Protein AF-A0A6I4HU41-F1 (afdb_monomer_lite)

Foldseek 3Di:
DVVVVLVVVVVVVVVVLCQFQVDPLFEKEWEACADDDPPCVVCPVVDSYHYHYNDNDTDIGGDPVSVVGHGPPDDPVVVVVCCVVPVD

Secondary structure (DSSP, 8-state):
-HHHHHHHHHHHHHHHHHHHH--S---EEEE-SSPPPTTTHHHHTT-SSEEE-S-SS-EEEE-GGGGGPPPTT--HHHHHHHHHHH--

Sequence (88 aa):
LRTEIVLGLTIGIMTMAKAITGIEDLAGDVDLDFPEPEGFDKYRSKLSSTIRFNQPHLISSFDKKYLGFKLVNADPIASQIAINQCEA

Structure (mmCIF, N/CA/C/O backbone):
data_AF-A0A6I4HU41-F1
#
_entry.id   AF-A0A6I4HU41-F1
#
loop_
_atom_site.group_PDB
_atom_site.id
_atom_site.type_symbol
_atom_site.label_atom_id
_atom_site.label_alt_id
_atom_site.label_comp_id
_atom_site.label_asym_id
_atom_site.label_entity_id
_atom_site.label_seq_id
_atom_site.pdbx_PDB_ins_code
_atom_site.Cartn_x
_atom_site.Cartn_y
_atom_site.Cartn_z
_atom_site.occupancy
_atom_site.B_iso_or_equiv
_atom_site.auth_seq_id
_atom_site.auth_comp_id
_atom_site.auth_asym_id
_atom_site.auth_atom_id
_atom_site.pdbx_PDB_model_num
ATOM 1 N N . LEU A 1 1 ? 7.498 10.960 -13.734 1.00 85.38 1 LEU A N 1
ATOM 2 C CA . LEU A 1 1 ? 6.324 11.577 -13.078 1.00 85.38 1 LEU A CA 1
ATOM 3 C C . LEU A 1 1 ? 5.251 10.581 -12.623 1.00 85.38 1 LEU A C 1
ATOM 5 O O . LEU A 1 1 ? 5.146 10.383 -11.424 1.00 85.38 1 LEU A O 1
ATOM 9 N N . ARG A 1 2 ? 4.469 9.923 -13.505 1.00 92.31 2 ARG A N 1
ATOM 10 C CA . ARG A 1 2 ? 3.399 8.981 -13.070 1.00 92.31 2 ARG A CA 1
ATOM 11 C C . ARG A 1 2 ? 3.914 7.906 -12.105 1.00 92.31 2 ARG A C 1
ATOM 13 O O . ARG A 1 2 ? 3.370 7.748 -11.022 1.00 92.31 2 ARG A O 1
ATOM 20 N N . THR A 1 3 ? 4.973 7.204 -12.499 1.00 90.94 3 THR A N 1
ATOM 21 C CA . THR A 1 3 ? 5.620 6.140 -11.717 1.00 90.94 3 THR A CA 1
ATOM 22 C C . THR A 1 3 ? 6.035 6.615 -10.323 1.00 90.94 3 THR A C 1
ATOM 24 O O . THR A 1 3 ? 5.748 5.950 -9.335 1.00 90.94 3 THR A O 1
ATOM 27 N N . GLU A 1 4 ? 6.661 7.790 -10.231 1.00 88.81 4 GLU A N 1
ATOM 28 C CA . GLU A 1 4 ? 7.125 8.366 -8.961 1.00 88.81 4 GLU A CA 1
ATOM 29 C C . GLU A 1 4 ? 5.952 8.753 -8.059 1.00 88.81 4 GLU A C 1
ATOM 31 O O . GLU A 1 4 ? 5.990 8.483 -6.863 1.00 88.81 4 GLU A O 1
ATOM 36 N N . ILE A 1 5 ? 4.891 9.328 -8.638 1.00 92.06 5 ILE A N 1
ATOM 37 C CA . ILE A 1 5 ? 3.665 9.668 -7.909 1.00 92.06 5 ILE A CA 1
ATOM 38 C C . ILE A 1 5 ? 3.011 8.402 -7.358 1.00 92.06 5 ILE A C 1
ATOM 40 O O . ILE A 1 5 ? 2.691 8.356 -6.176 1.00 92.06 5 ILE A O 1
ATOM 44 N N . VAL A 1 6 ? 2.837 7.363 -8.181 1.00 92.31 6 VAL A N 1
ATOM 45 C CA . VAL A 1 6 ? 2.206 6.104 -7.751 1.00 92.31 6 VAL A CA 1
ATOM 46 C C . VAL A 1 6 ? 3.036 5.414 -6.670 1.00 92.31 6 VAL A C 1
ATOM 48 O O . VAL A 1 6 ? 2.483 4.942 -5.675 1.00 92.31 6 VAL A O 1
ATOM 51 N N . LEU A 1 7 ? 4.360 5.387 -6.823 1.00 88.56 7 LEU A N 1
ATOM 52 C CA . LEU A 1 7 ? 5.247 4.796 -5.828 1.00 88.56 7 LEU A CA 1
ATOM 53 C C . LEU A 1 7 ? 5.214 5.582 -4.510 1.00 88.56 7 LEU A C 1
ATOM 55 O O . LEU A 1 7 ? 5.062 4.989 -3.443 1.00 88.56 7 LEU A O 1
ATOM 59 N N . GLY A 1 8 ? 5.289 6.913 -4.583 1.00 89.62 8 GLY A N 1
ATOM 60 C CA . GLY A 1 8 ? 5.180 7.793 -3.421 1.00 89.62 8 GLY A CA 1
ATOM 61 C C . GLY A 1 8 ? 3.837 7.647 -2.707 1.00 89.62 8 GLY A C 1
ATOM 62 O O . GLY A 1 8 ? 3.805 7.531 -1.484 1.00 89.62 8 GLY A O 1
ATOM 63 N N . LEU A 1 9 ? 2.738 7.562 -3.461 1.00 91.25 9 LEU A N 1
ATOM 64 C CA . LEU A 1 9 ? 1.400 7.328 -2.922 1.00 91.25 9 LEU A CA 1
ATOM 65 C C . LEU A 1 9 ? 1.316 5.970 -2.214 1.00 91.25 9 LEU A C 1
ATOM 67 O O . LEU A 1 9 ? 0.812 5.895 -1.099 1.00 91.25 9 LEU A O 1
ATOM 71 N N . THR A 1 10 ? 1.855 4.914 -2.825 1.00 89.31 10 THR A N 1
ATOM 72 C CA . THR A 1 10 ? 1.872 3.559 -2.250 1.00 89.31 10 THR A CA 1
ATOM 73 C C . THR A 1 10 ? 2.606 3.543 -0.908 1.00 89.31 10 THR A C 1
ATOM 75 O O . THR A 1 10 ? 2.070 3.062 0.090 1.00 89.31 10 THR A O 1
ATOM 78 N N . ILE A 1 11 ? 3.805 4.132 -0.859 1.00 87.56 11 ILE A N 1
ATOM 79 C CA . ILE A 1 11 ? 4.606 4.230 0.369 1.00 87.56 11 ILE A CA 1
ATOM 80 C C . ILE A 1 11 ? 3.887 5.089 1.418 1.00 87.56 11 ILE A C 1
ATOM 82 O O . ILE A 1 11 ? 3.854 4.730 2.597 1.00 87.56 11 ILE A O 1
ATOM 86 N N . GLY A 1 12 ? 3.280 6.202 0.998 1.00 90.00 12 GLY A N 1
ATOM 87 C CA . GLY A 1 12 ? 2.505 7.083 1.868 1.00 90.00 12 GLY A CA 1
ATOM 88 C C . GLY A 1 12 ? 1.320 6.364 2.510 1.00 90.00 12 GLY A C 1
ATOM 89 O O . GLY A 1 12 ? 1.163 6.418 3.727 1.00 90.00 12 GLY A O 1
ATOM 90 N N . ILE A 1 13 ? 0.538 5.621 1.723 1.00 90.19 13 ILE A N 1
ATOM 91 C CA . ILE A 1 13 ? -0.593 4.820 2.214 1.00 90.19 13 ILE A CA 1
ATOM 92 C C . ILE A 1 13 ? -0.120 3.766 3.221 1.00 90.19 13 ILE A C 1
ATOM 94 O O . ILE A 1 13 ? -0.700 3.661 4.300 1.00 90.19 13 ILE A O 1
ATOM 98 N N . MET A 1 14 ? 0.955 3.030 2.922 1.00 87.12 14 MET A N 1
ATOM 99 C CA . MET A 1 14 ? 1.519 2.043 3.855 1.00 87.12 14 MET A CA 1
ATOM 100 C C . MET A 1 14 ? 1.975 2.689 5.167 1.00 87.12 14 MET A C 1
ATOM 102 O O . MET A 1 14 ? 1.698 2.167 6.244 1.00 87.12 14 MET A O 1
ATOM 106 N N . THR A 1 15 ? 2.637 3.843 5.087 1.00 88.19 15 THR A N 1
ATOM 107 C CA . THR A 1 15 ? 3.105 4.588 6.264 1.00 88.19 15 THR A CA 1
ATOM 108 C C . THR A 1 15 ? 1.930 5.064 7.119 1.00 88.19 15 THR A C 1
ATOM 110 O O . THR A 1 15 ? 1.943 4.901 8.338 1.00 88.19 15 THR A O 1
ATOM 113 N N . MET A 1 16 ? 0.877 5.593 6.486 1.00 90.19 16 MET A N 1
ATOM 114 C CA . MET A 1 16 ? -0.347 5.998 7.182 1.00 90.19 16 MET A CA 1
ATOM 115 C C . MET A 1 16 ? -1.048 4.810 7.840 1.00 90.19 16 MET A C 1
ATOM 117 O O . MET A 1 16 ? -1.500 4.929 8.975 1.00 90.19 16 MET A O 1
ATOM 121 N N . ALA A 1 17 ? -1.105 3.654 7.174 1.00 88.62 17 ALA A N 1
ATOM 122 C CA . ALA A 1 17 ? -1.715 2.456 7.741 1.00 88.62 17 ALA A CA 1
ATOM 123 C C . ALA A 1 17 ? -1.025 2.037 9.051 1.00 88.62 17 ALA A C 1
ATOM 125 O O . ALA A 1 17 ? -1.711 1.762 10.038 1.00 88.62 17 ALA A O 1
ATOM 126 N N . LYS A 1 18 ? 0.315 2.073 9.104 1.00 88.31 18 LYS A N 1
ATOM 127 C CA . LYS A 1 18 ? 1.073 1.820 10.343 1.00 88.31 18 LYS A CA 1
ATOM 128 C C . LYS A 1 18 ? 0.745 2.845 11.424 1.00 88.31 18 LYS A C 1
ATOM 130 O O . LYS A 1 18 ? 0.417 2.469 12.543 1.00 88.31 18 LYS A O 1
ATOM 135 N N . ALA A 1 19 ? 0.744 4.132 11.075 1.00 88.31 19 ALA A N 1
ATOM 136 C CA . ALA A 1 19 ? 0.474 5.208 12.027 1.00 88.31 19 ALA A CA 1
ATOM 137 C C . ALA A 1 19 ? -0.945 5.148 12.623 1.00 88.31 19 ALA A C 1
ATOM 139 O O . ALA A 1 19 ? -1.135 5.420 13.806 1.00 88.31 19 ALA A O 1
ATOM 140 N N . ILE A 1 20 ? -1.946 4.787 11.814 1.00 89.12 20 ILE A N 1
ATOM 141 C CA . ILE A 1 20 ? -3.355 4.776 12.225 1.00 89.12 20 ILE A CA 1
ATOM 142 C C . ILE A 1 20 ? -3.727 3.479 12.959 1.00 89.12 20 ILE A C 1
ATOM 144 O O . ILE A 1 20 ? -4.604 3.510 13.818 1.00 89.12 20 ILE A O 1
ATOM 148 N N . THR A 1 21 ? -3.085 2.347 12.658 1.00 88.25 21 THR A N 1
ATOM 149 C CA . THR A 1 21 ? -3.360 1.055 13.327 1.00 88.25 21 THR A CA 1
ATOM 150 C C . THR A 1 21 ? -2.407 0.750 14.483 1.00 88.25 21 THR A C 1
ATOM 152 O O . THR A 1 21 ? -2.728 -0.075 15.333 1.00 88.25 21 THR A O 1
ATOM 155 N N . GLY A 1 22 ? -1.251 1.419 14.542 1.00 86.62 22 GLY A N 1
ATOM 156 C CA . GLY A 1 22 ? -0.203 1.169 15.533 1.00 86.62 22 GLY A CA 1
ATOM 157 C C . GLY A 1 22 ? 0.565 -0.136 15.297 1.00 86.62 22 GLY A C 1
ATOM 158 O O . GLY A 1 22 ? 1.247 -0.611 16.201 1.00 86.62 22 GLY A O 1
ATOM 159 N N . ILE A 1 23 ? 0.428 -0.745 14.114 1.00 85.94 23 ILE A N 1
ATOM 160 C CA . ILE A 1 23 ? 1.015 -2.047 13.784 1.00 85.94 23 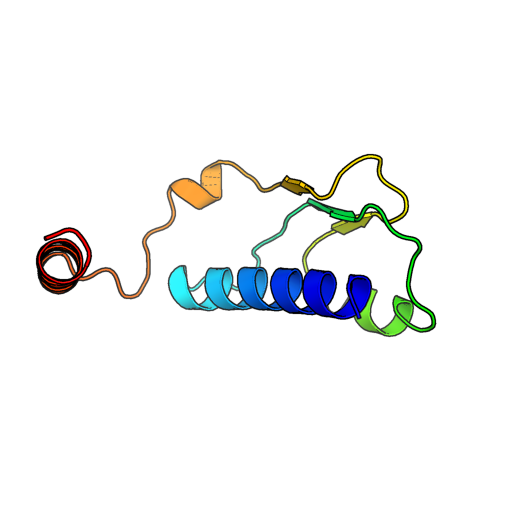ILE A CA 1
ATOM 161 C C . ILE A 1 23 ? 2.156 -1.854 12.791 1.00 85.94 23 ILE A C 1
ATOM 163 O O . ILE A 1 23 ? 1.952 -1.401 11.666 1.00 85.94 23 ILE A O 1
ATOM 167 N N . GLU A 1 24 ? 3.360 -2.234 13.210 1.00 81.69 24 GLU A N 1
ATOM 168 C CA . GLU A 1 24 ? 4.587 -2.054 12.426 1.00 81.69 24 GLU A CA 1
ATOM 169 C C . GLU A 1 24 ? 4.735 -3.081 11.294 1.00 81.69 24 GLU A C 1
ATOM 171 O O . GLU A 1 24 ? 5.231 -2.751 10.212 1.00 81.69 24 GLU A O 1
ATOM 176 N N . ASP A 1 25 ? 4.222 -4.296 11.501 1.00 80.44 25 ASP A N 1
ATOM 177 C CA . ASP A 1 25 ? 4.364 -5.432 10.581 1.00 80.44 25 ASP A CA 1
ATOM 178 C C . ASP A 1 25 ? 3.139 -5.614 9.670 1.00 80.44 25 ASP A C 1
ATOM 180 O O . ASP A 1 25 ? 2.638 -6.719 9.443 1.00 80.44 25 ASP A O 1
ATOM 184 N N . LEU A 1 26 ? 2.625 -4.505 9.134 1.00 82.38 26 LEU A N 1
ATOM 185 C CA . LEU A 1 26 ? 1.653 -4.557 8.046 1.00 82.38 26 LEU A CA 1
ATOM 186 C C . LEU A 1 26 ? 2.354 -5.002 6.755 1.00 82.38 26 LEU A C 1
ATOM 188 O O . LEU A 1 26 ? 3.290 -4.347 6.281 1.00 82.38 26 LEU A O 1
ATOM 192 N N . ALA A 1 27 ? 1.888 -6.116 6.195 1.00 84.31 27 ALA A N 1
ATOM 193 C CA . ALA A 1 27 ? 2.390 -6.698 4.957 1.00 84.31 27 ALA A CA 1
ATOM 194 C C . ALA A 1 27 ? 1.265 -6.783 3.922 1.00 84.31 27 ALA A C 1
ATOM 196 O O . ALA A 1 27 ? 0.152 -7.207 4.227 1.00 84.31 27 ALA A O 1
ATOM 197 N N . GLY A 1 28 ? 1.553 -6.395 2.689 1.00 88.44 28 GLY A N 1
ATOM 198 C CA . GLY A 1 28 ? 0.629 -6.530 1.571 1.00 88.44 28 GLY A CA 1
ATOM 199 C C . GLY A 1 28 ? 1.358 -6.877 0.284 1.00 88.44 28 GLY A C 1
ATOM 200 O O . GLY A 1 28 ? 2.588 -6.867 0.230 1.00 88.44 28 GLY A O 1
ATOM 201 N N . ASP A 1 29 ? 0.577 -7.153 -0.751 1.00 93.38 29 ASP A N 1
ATOM 202 C CA . ASP A 1 29 ? 1.061 -7.343 -2.111 1.00 93.38 29 ASP A CA 1
ATOM 203 C C . ASP A 1 29 ? 0.643 -6.139 -2.952 1.00 93.38 29 ASP A C 1
ATOM 205 O O . ASP A 1 29 ? -0.546 -5.820 -3.043 1.00 93.38 29 ASP A O 1
ATOM 209 N N . VAL A 1 30 ? 1.616 -5.475 -3.574 1.00 94.06 30 VAL A N 1
ATOM 210 C CA . VAL A 1 30 ? 1.372 -4.364 -4.496 1.00 94.06 30 VAL A CA 1
ATOM 211 C C . VAL A 1 30 ? 1.774 -4.757 -5.905 1.00 94.06 30 VAL A C 1
ATOM 213 O O . VAL A 1 30 ? 2.935 -5.065 -6.176 1.00 94.06 30 VAL A O 1
ATOM 216 N N . ASP A 1 31 ? 0.806 -4.663 -6.801 1.00 96.12 31 ASP A N 1
ATOM 217 C CA . ASP A 1 31 ? 0.960 -4.821 -8.234 1.00 96.12 31 ASP A CA 1
ATOM 218 C C . ASP A 1 31 ? 1.097 -3.451 -8.873 1.00 96.12 31 ASP A C 1
ATOM 220 O O . ASP A 1 31 ? 0.233 -2.593 -8.713 1.00 96.12 31 ASP A O 1
ATOM 224 N N . LEU A 1 32 ? 2.202 -3.240 -9.580 1.00 94.94 32 LEU A N 1
ATOM 225 C CA . LEU A 1 32 ? 2.512 -2.015 -10.300 1.00 94.94 32 LEU A CA 1
ATOM 226 C C . LEU A 1 32 ? 2.518 -2.314 -11.798 1.00 94.94 32 LEU A C 1
ATOM 228 O O . LEU A 1 32 ? 3.183 -3.240 -12.267 1.00 94.94 32 LEU A O 1
ATOM 232 N N . ASP A 1 33 ? 1.801 -1.493 -12.560 1.00 95.62 33 ASP A N 1
ATOM 233 C CA . ASP A 1 33 ? 1.606 -1.660 -14.006 1.00 95.62 33 ASP A CA 1
ATOM 234 C C . ASP A 1 33 ? 2.733 -1.078 -14.870 1.00 95.62 33 ASP A C 1
ATOM 236 O O . ASP A 1 33 ? 2.592 -0.871 -16.074 1.00 95.62 33 ASP A O 1
ATOM 240 N N . PHE A 1 34 ? 3.870 -0.800 -14.243 1.00 94.88 34 PHE A N 1
ATOM 241 C CA . PHE A 1 34 ? 5.049 -0.227 -14.868 1.00 94.88 34 PHE A CA 1
ATOM 242 C C . PHE A 1 34 ? 6.292 -1.062 -14.537 1.00 94.88 34 PHE A C 1
ATOM 244 O O . PHE A 1 34 ? 6.281 -1.815 -13.556 1.00 94.88 34 PHE A O 1
ATOM 251 N N . PRO A 1 35 ? 7.365 -0.949 -15.340 1.00 95.25 35 PRO A N 1
ATOM 252 C CA . PRO A 1 35 ? 8.615 -1.648 -15.075 1.00 95.25 35 PRO A CA 1
ATOM 253 C C . PRO A 1 35 ? 9.292 -1.142 -13.804 1.00 95.25 35 PRO A C 1
ATOM 255 O O . PRO A 1 35 ? 9.130 0.013 -13.409 1.00 95.25 35 PRO A O 1
ATOM 258 N N . GLU A 1 36 ? 10.087 -2.010 -13.184 1.00 93.50 36 GLU A N 1
ATOM 259 C CA . GLU A 1 36 ? 10.874 -1.658 -12.005 1.00 93.50 36 GLU A CA 1
ATOM 260 C C . GLU A 1 36 ? 11.792 -0.457 -12.293 1.00 93.50 36 GLU A C 1
ATOM 262 O O . GLU A 1 36 ? 12.579 -0.508 -13.243 1.00 93.50 36 GLU A O 1
ATOM 267 N N . PRO A 1 37 ? 11.704 0.629 -11.500 1.00 91.56 37 PRO A N 1
ATOM 268 C CA . PRO A 1 37 ? 12.596 1.769 -11.650 1.00 91.56 37 PRO A CA 1
ATOM 269 C C . PRO A 1 37 ? 14.052 1.390 -11.372 1.00 91.56 37 PRO A C 1
ATOM 271 O O . PRO A 1 37 ? 14.346 0.582 -10.487 1.00 91.56 37 PRO A O 1
ATOM 274 N N . GLU A 1 38 ? 14.980 2.036 -12.074 1.00 92.19 38 GLU A N 1
ATOM 275 C CA . GLU A 1 38 ? 16.406 1.832 -11.842 1.00 92.19 38 GLU A CA 1
ATOM 276 C C . GLU A 1 38 ? 16.779 2.128 -10.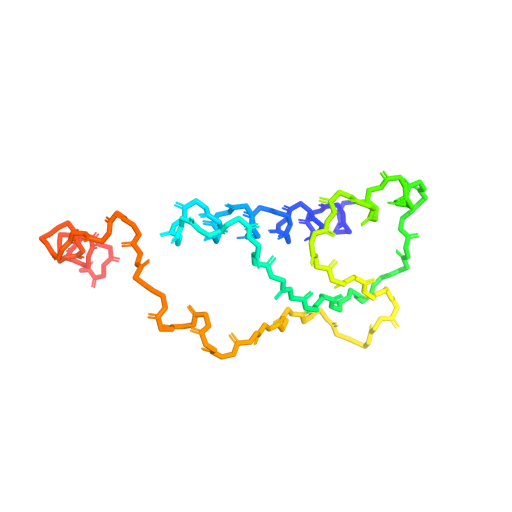379 1.00 92.19 38 GLU A C 1
ATOM 278 O O . GLU A 1 38 ? 16.401 3.148 -9.795 1.00 92.19 38 GLU A O 1
ATOM 283 N N . GLY A 1 39 ? 17.518 1.204 -9.763 1.00 88.62 39 GLY A N 1
ATOM 284 C CA . GLY A 1 39 ? 17.953 1.331 -8.376 1.00 88.62 39 GLY A CA 1
ATOM 285 C C . GLY A 1 39 ? 16.856 1.101 -7.333 1.00 88.62 39 GLY A C 1
ATOM 286 O O . GLY A 1 39 ? 17.092 1.419 -6.167 1.00 88.62 39 GLY A O 1
ATOM 287 N N . PHE A 1 40 ? 15.688 0.557 -7.702 1.00 89.38 40 PHE A N 1
ATOM 288 C CA . PHE A 1 40 ? 14.640 0.192 -6.742 1.00 89.38 40 PHE A CA 1
ATOM 289 C C . PHE A 1 40 ? 15.061 -0.940 -5.786 1.00 89.38 40 PHE A C 1
ATOM 291 O O . PHE A 1 40 ? 14.650 -0.953 -4.625 1.00 89.38 40 PHE A O 1
ATOM 298 N N . ASP A 1 41 ? 15.946 -1.833 -6.233 1.00 88.25 41 ASP A N 1
ATOM 299 C CA . ASP A 1 41 ? 16.425 -3.002 -5.482 1.00 88.25 41 ASP A CA 1
ATOM 300 C C . ASP A 1 41 ? 16.919 -2.652 -4.060 1.00 88.25 41 ASP A C 1
ATOM 302 O O . ASP A 1 41 ? 16.577 -3.305 -3.073 1.00 88.25 41 ASP A O 1
ATOM 306 N N . LYS A 1 42 ? 17.586 -1.498 -3.902 1.00 88.19 42 LYS A N 1
ATOM 307 C CA . LYS A 1 42 ? 18.085 -0.998 -2.603 1.00 88.19 42 LYS A CA 1
ATOM 308 C C . LYS A 1 42 ? 16.996 -0.735 -1.551 1.00 88.19 42 LYS A C 1
ATOM 310 O O . LYS A 1 42 ? 17.317 -0.522 -0.379 1.00 88.19 42 LYS A O 1
ATOM 315 N N . TYR A 1 43 ? 15.728 -0.682 -1.958 1.00 83.94 43 TYR A N 1
ATOM 316 C CA . TYR A 1 43 ? 14.582 -0.479 -1.075 1.00 83.94 43 TYR A CA 1
ATOM 317 C C . TYR A 1 43 ? 13.835 -1.773 -0.755 1.00 83.94 43 TYR A C 1
ATOM 319 O O . TYR A 1 43 ? 13.072 -1.775 0.207 1.00 83.94 43 TYR A O 1
ATOM 327 N N . ARG A 1 44 ? 14.062 -2.873 -1.487 1.00 84.25 44 ARG A N 1
ATOM 328 C CA . ARG A 1 44 ? 13.316 -4.131 -1.304 1.00 84.25 44 ARG A CA 1
ATOM 329 C C . ARG A 1 44 ? 13.398 -4.655 0.128 1.00 84.25 44 ARG A C 1
ATOM 331 O O . ARG A 1 44 ? 12.383 -5.039 0.689 1.00 84.25 44 ARG A O 1
ATOM 338 N N . SER A 1 45 ? 14.572 -4.583 0.752 1.00 83.94 45 SER A N 1
ATOM 339 C CA . SER A 1 45 ? 14.782 -5.014 2.143 1.00 83.94 45 SER A CA 1
ATOM 340 C C . SER A 1 45 ? 14.154 -4.097 3.198 1.00 83.94 45 SER A C 1
ATOM 342 O O . SER A 1 45 ? 14.039 -4.488 4.355 1.00 83.94 45 SER A O 1
ATOM 344 N N . LYS A 1 46 ? 13.767 -2.872 2.825 1.00 82.62 46 LYS A N 1
ATOM 345 C CA . LYS A 1 46 ? 13.158 -1.888 3.734 1.00 82.62 46 LYS A CA 1
ATOM 346 C C . LYS A 1 46 ? 11.634 -1.954 3.736 1.00 82.62 46 LYS A C 1
ATOM 348 O O . LYS A 1 46 ? 10.998 -1.302 4.559 1.00 82.62 46 LYS A O 1
ATOM 353 N N . LEU A 1 47 ? 11.053 -2.686 2.791 1.00 82.25 47 LEU A N 1
ATOM 354 C CA . LEU A 1 47 ? 9.617 -2.789 2.613 1.00 82.25 47 LEU A CA 1
ATOM 355 C C . LEU A 1 47 ? 9.149 -4.122 3.193 1.00 82.25 47 LEU A C 1
ATOM 357 O O . LEU A 1 47 ? 9.641 -5.179 2.819 1.00 82.25 47 LEU A O 1
ATOM 361 N N . SER A 1 48 ? 8.174 -4.066 4.099 1.00 82.25 48 SER A N 1
ATOM 362 C CA . SER A 1 48 ? 7.505 -5.253 4.653 1.00 82.25 48 SER A CA 1
ATOM 363 C C . SER A 1 48 ? 6.528 -5.900 3.664 1.00 82.25 48 SER A C 1
ATOM 365 O O . SER A 1 48 ? 5.989 -6.967 3.936 1.00 82.25 48 SER A O 1
ATOM 367 N N . SER A 1 49 ? 6.265 -5.234 2.537 1.00 86.69 49 SER A N 1
ATOM 368 C CA . SER A 1 49 ? 5.285 -5.628 1.526 1.00 86.69 49 SER A CA 1
ATOM 369 C C . SER A 1 49 ? 5.970 -6.125 0.258 1.00 86.69 49 SER A C 1
ATOM 371 O O . SER A 1 49 ? 6.991 -5.578 -0.165 1.00 86.69 49 SER A O 1
ATOM 373 N N . THR A 1 50 ? 5.375 -7.130 -0.378 1.00 91.12 50 THR A N 1
ATOM 374 C CA . THR A 1 50 ? 5.819 -7.633 -1.677 1.00 91.12 50 THR A CA 1
ATOM 375 C C . THR A 1 50 ? 5.418 -6.642 -2.759 1.00 91.12 50 THR A C 1
ATOM 377 O O . THR A 1 50 ? 4.266 -6.220 -2.829 1.00 91.12 50 THR A O 1
ATOM 380 N N . ILE A 1 51 ? 6.352 -6.293 -3.643 1.00 92.06 51 ILE A N 1
ATOM 381 C CA . ILE A 1 51 ? 6.076 -5.420 -4.788 1.00 92.06 51 ILE A CA 1
ATOM 382 C C . ILE A 1 51 ? 6.399 -6.161 -6.079 1.00 92.06 51 ILE A C 1
ATOM 384 O O . ILE A 1 51 ? 7.529 -6.623 -6.280 1.00 92.06 51 ILE A O 1
ATOM 388 N N . ARG A 1 52 ? 5.394 -6.257 -6.953 1.00 94.75 52 ARG A N 1
ATOM 389 C CA . ARG A 1 52 ? 5.456 -6.890 -8.270 1.00 94.75 52 ARG A CA 1
ATOM 390 C C . ARG A 1 52 ? 5.288 -5.820 -9.341 1.00 94.75 52 ARG A C 1
ATOM 392 O O . ARG A 1 52 ? 4.287 -5.116 -9.379 1.00 94.75 52 ARG A O 1
ATOM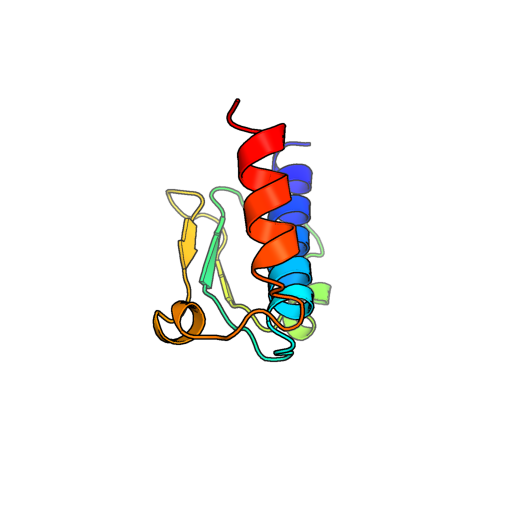 399 N N . PHE A 1 53 ? 6.276 -5.706 -10.216 1.00 94.81 53 PHE A N 1
ATOM 400 C CA . PHE A 1 53 ? 6.251 -4.795 -11.362 1.00 94.81 53 PHE A CA 1
ATOM 401 C C . PHE A 1 53 ? 5.718 -5.508 -12.610 1.00 94.81 53 PHE A C 1
ATOM 403 O O . PHE A 1 53 ? 5.605 -6.738 -12.626 1.00 94.81 53 PHE A O 1
ATOM 410 N N . ASN A 1 54 ? 5.424 -4.743 -13.665 1.00 96.44 54 ASN A N 1
ATOM 411 C CA . ASN A 1 54 ? 4.893 -5.241 -14.942 1.00 96.44 54 ASN A CA 1
ATOM 412 C C . ASN A 1 54 ? 3.591 -6.056 -14.812 1.00 96.44 54 ASN A C 1
ATOM 414 O O . ASN A 1 54 ? 3.409 -7.065 -15.493 1.00 96.44 54 ASN A O 1
ATOM 418 N N . GLN A 1 55 ? 2.695 -5.640 -13.920 1.00 97.06 55 GLN A N 1
ATOM 419 C CA . GLN A 1 55 ? 1.380 -6.258 -13.746 1.00 97.06 55 GLN A CA 1
ATOM 420 C C . GLN A 1 55 ? 0.334 -5.600 -14.666 1.00 97.06 55 GLN A C 1
ATOM 422 O O . GLN A 1 55 ? 0.527 -4.468 -15.100 1.00 97.06 55 GLN A O 1
ATOM 427 N N . PRO A 1 56 ? -0.788 -6.262 -14.998 1.00 95.50 56 PRO A N 1
ATOM 428 C 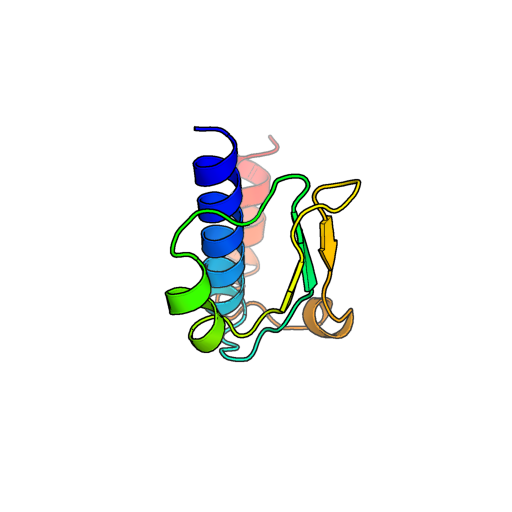CA . PRO A 1 56 ? -1.806 -5.666 -15.871 1.00 95.50 56 PRO A CA 1
ATOM 429 C C . PRO A 1 56 ? -2.506 -4.446 -15.251 1.00 95.50 56 PRO A C 1
ATOM 431 O O . PRO A 1 56 ? -3.014 -3.593 -15.979 1.00 95.50 56 PRO A O 1
ATOM 434 N N . HIS A 1 57 ? -2.546 -4.361 -13.917 1.00 93.75 57 HIS A N 1
ATOM 435 C CA . HIS A 1 57 ? -3.260 -3.325 -13.176 1.00 93.75 57 HIS A CA 1
ATOM 436 C C . HIS A 1 57 ? -2.496 -2.896 -11.921 1.00 93.75 57 HIS A C 1
ATOM 438 O O . HIS A 1 57 ? -1.758 -3.685 -11.334 1.00 93.75 57 HIS A O 1
ATOM 444 N N . LEU A 1 58 ? -2.733 -1.651 -11.497 1.00 93.75 58 LEU A N 1
ATOM 445 C CA . LEU A 1 58 ? -2.292 -1.125 -10.208 1.00 93.75 58 LEU A CA 1
ATOM 446 C C . LEU A 1 58 ? -3.232 -1.618 -9.099 1.00 93.75 58 LEU A C 1
ATOM 448 O O . LEU A 1 58 ? -4.370 -1.153 -9.016 1.00 93.75 58 LEU A O 1
ATOM 452 N N . ILE A 1 59 ? -2.774 -2.547 -8.259 1.00 94.75 59 ILE A N 1
ATOM 453 C CA . ILE A 1 59 ? -3.588 -3.162 -7.197 1.00 94.75 59 ILE A CA 1
ATOM 454 C C . ILE A 1 59 ? -2.777 -3.231 -5.903 1.00 94.75 59 ILE A C 1
ATOM 456 O O . ILE A 1 59 ? -1.598 -3.561 -5.922 1.00 94.75 59 ILE A O 1
ATOM 460 N N . SER A 1 60 ? -3.416 -2.942 -4.768 1.00 92.00 60 SER A N 1
ATOM 461 C CA . SER A 1 60 ? -2.857 -3.202 -3.439 1.00 92.00 60 SER A CA 1
ATOM 462 C C . SER A 1 60 ? -3.763 -4.177 -2.698 1.00 92.00 60 SER A C 1
ATOM 464 O O . SER A 1 60 ? -4.968 -3.947 -2.579 1.00 92.00 60 SER A O 1
ATOM 466 N N . SER A 1 61 ? -3.176 -5.271 -2.228 1.00 92.88 61 SER A N 1
ATOM 467 C CA . SER A 1 61 ? -3.860 -6.397 -1.597 1.00 92.88 61 SER A CA 1
ATOM 468 C C . SER A 1 61 ? -3.300 -6.602 -0.200 1.00 92.88 61 SER A C 1
ATOM 470 O O . SER A 1 61 ? -2.094 -6.498 0.012 1.00 92.88 61 SER A O 1
ATOM 472 N N . PHE A 1 62 ? -4.154 -6.925 0.762 1.00 91.62 62 PHE A N 1
ATOM 473 C CA . PHE A 1 62 ? -3.730 -7.191 2.131 1.00 91.62 62 PHE A CA 1
ATOM 474 C C . PHE A 1 62 ? -4.668 -8.188 2.810 1.00 91.62 62 PHE A C 1
ATOM 476 O O . PHE A 1 62 ? -5.780 -8.446 2.342 1.00 91.62 62 PHE A O 1
ATOM 483 N N . ASP A 1 63 ? -4.213 -8.761 3.922 1.00 90.81 63 ASP A N 1
ATOM 484 C CA . ASP A 1 63 ? -4.996 -9.729 4.684 1.00 90.81 63 ASP A CA 1
ATOM 485 C C . ASP A 1 63 ? -6.235 -9.061 5.297 1.00 90.81 63 ASP A C 1
ATOM 487 O O . ASP A 1 63 ? -6.144 -8.061 6.014 1.00 90.81 63 ASP A O 1
ATOM 491 N N . LYS A 1 64 ? -7.410 -9.655 5.062 1.00 91.56 64 LYS A N 1
ATOM 492 C CA . LYS A 1 64 ? -8.700 -9.176 5.574 1.00 91.56 64 LYS A CA 1
ATOM 493 C C . LYS A 1 64 ? -8.684 -8.911 7.083 1.00 91.56 64 LYS A C 1
ATOM 495 O O . LYS A 1 64 ? -9.410 -8.028 7.538 1.00 91.56 64 LYS A O 1
ATOM 500 N N . LYS A 1 65 ? -7.870 -9.634 7.863 1.00 89.56 65 LYS A N 1
ATOM 501 C CA . LYS A 1 65 ? -7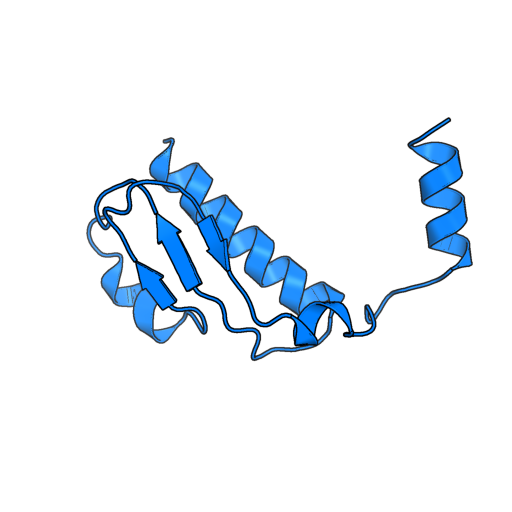.764 -9.442 9.320 1.00 89.56 65 LYS A CA 1
ATOM 502 C C . LYS A 1 65 ? -7.401 -8.006 9.707 1.00 89.56 65 LYS A C 1
ATOM 504 O O . LYS A 1 65 ? -7.803 -7.556 10.775 1.00 89.56 65 LYS A O 1
ATOM 509 N N . TYR A 1 66 ? -6.706 -7.276 8.832 1.00 87.25 66 TYR A N 1
ATOM 510 C CA . TYR A 1 66 ? -6.310 -5.893 9.087 1.00 87.25 66 TYR A CA 1
ATOM 511 C C . TYR A 1 66 ? -7.501 -4.936 9.181 1.00 87.25 66 TYR A C 1
ATOM 513 O O . TYR A 1 66 ? -7.421 -3.938 9.889 1.00 87.25 66 TYR A O 1
ATOM 521 N N . LEU A 1 67 ? -8.637 -5.266 8.555 1.00 87.19 67 LEU A N 1
ATOM 522 C CA . LEU A 1 67 ? -9.873 -4.483 8.677 1.00 87.19 67 LEU A CA 1
ATOM 523 C C . LEU A 1 67 ? -10.487 -4.547 10.083 1.00 87.19 67 LEU A C 1
ATOM 525 O O . LEU A 1 67 ? -11.320 -3.716 10.426 1.00 87.19 67 LEU A O 1
ATOM 529 N N . GLY A 1 68 ? -10.105 -5.542 10.889 1.00 86.56 68 GLY A N 1
ATOM 530 C CA . GLY A 1 68 ? -10.546 -5.674 12.277 1.00 86.56 68 GLY A CA 1
ATOM 531 C C . GLY A 1 68 ? -9.669 -4.919 13.275 1.00 86.56 68 GLY A C 1
ATOM 532 O O . GLY A 1 68 ? -9.958 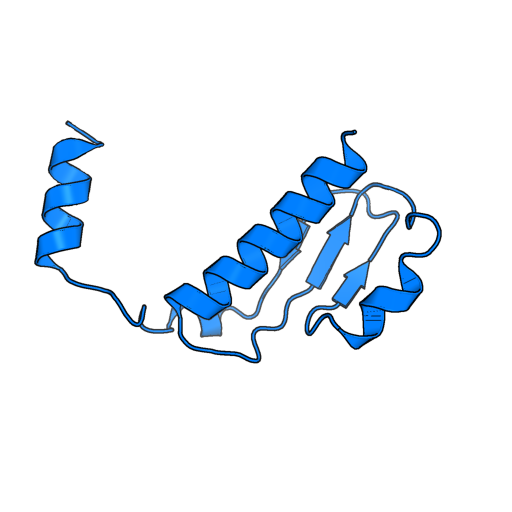-4.945 14.473 1.00 86.56 68 GLY A O 1
ATOM 533 N N . PHE A 1 69 ? -8.583 -4.286 12.825 1.00 86.88 69 PHE A N 1
ATOM 534 C CA . PHE A 1 69 ? -7.699 -3.552 13.717 1.00 86.88 69 PHE A CA 1
ATOM 535 C C . PHE A 1 69 ? -8.355 -2.269 14.208 1.00 86.88 69 PHE A C 1
ATOM 537 O O . PHE A 1 69 ? -8.964 -1.515 13.451 1.00 86.88 69 PHE A O 1
ATOM 544 N N . LYS A 1 70 ? -8.217 -2.023 15.513 1.00 83.12 70 LYS A N 1
ATOM 545 C CA . LYS A 1 70 ? -8.631 -0.754 16.103 1.00 83.12 70 LYS A CA 1
ATOM 546 C C . LYS A 1 70 ? -7.708 0.336 15.582 1.00 83.12 70 LYS A C 1
ATOM 548 O O . LYS A 1 70 ? -6.493 0.155 15.557 1.00 83.12 70 LYS A O 1
ATOM 553 N N . LEU A 1 71 ? -8.282 1.473 15.211 1.00 85.88 71 LEU A N 1
ATOM 554 C CA . LEU A 1 71 ? -7.478 2.650 14.922 1.00 85.88 71 LEU A CA 1
ATOM 555 C C . LEU A 1 71 ? -7.018 3.229 16.264 1.00 85.88 71 LEU A C 1
ATOM 557 O O . LEU A 1 71 ? -7.848 3.462 17.144 1.00 85.88 71 LEU A O 1
ATOM 561 N N . VAL A 1 72 ? -5.712 3.439 16.438 1.00 83.69 72 VAL A N 1
ATOM 562 C CA . VAL A 1 72 ? -5.114 3.841 17.730 1.00 83.69 72 VAL A CA 1
ATOM 563 C C . VAL A 1 72 ? -5.674 5.170 18.232 1.00 83.69 72 VAL A C 1
ATOM 565 O O . VAL A 1 72 ? -5.795 5.368 19.436 1.00 83.69 72 VAL A O 1
ATOM 568 N N . ASN A 1 73 ? -6.065 6.044 17.303 1.00 78.88 73 ASN A N 1
ATOM 569 C CA . ASN A 1 73 ? -6.592 7.378 17.579 1.00 78.88 73 ASN A CA 1
ATOM 570 C C . ASN A 1 73 ? -8.103 7.494 17.300 1.00 78.88 73 ASN A C 1
ATOM 572 O O . ASN A 1 73 ? -8.595 8.599 17.087 1.00 78.88 73 ASN A O 1
ATOM 576 N N . ALA A 1 74 ? -8.844 6.378 17.232 1.00 77.75 74 ALA A N 1
ATOM 577 C CA . ALA A 1 74 ? -10.291 6.435 17.029 1.00 77.75 74 ALA A CA 1
ATOM 578 C C . ALA A 1 74 ? -10.991 7.058 18.247 1.00 77.75 74 ALA A C 1
ATOM 580 O O . ALA A 1 74 ? -11.190 6.399 19.267 1.00 77.75 74 ALA A O 1
ATOM 581 N N . ASP A 1 75 ? -11.414 8.313 18.098 1.00 82.94 75 ASP A N 1
ATOM 582 C CA . ASP A 1 75 ? -12.345 8.992 18.995 1.00 82.94 75 ASP A CA 1
ATOM 583 C C . ASP A 1 75 ? -13.719 9.102 18.297 1.00 82.94 75 ASP A C 1
ATOM 585 O O . ASP A 1 75 ? -13.826 9.730 17.233 1.00 82.94 75 ASP A O 1
ATOM 589 N N . PRO A 1 76 ? -14.783 8.488 18.849 1.00 78.69 76 PRO A N 1
ATOM 590 C CA . PRO A 1 76 ? -16.116 8.534 18.255 1.00 78.69 76 PRO A CA 1
ATOM 591 C C . PRO A 1 76 ? -16.706 9.952 18.197 1.00 78.69 76 PRO A C 1
ATOM 593 O O . PRO A 1 76 ? -17.460 10.251 17.272 1.00 78.69 76 PRO A O 1
ATOM 596 N N . ILE A 1 77 ? -16.348 10.845 19.127 1.00 83.50 77 ILE A N 1
ATOM 597 C CA . ILE A 1 77 ? -16.818 12.238 19.127 1.00 83.50 77 ILE A CA 1
ATOM 598 C C . ILE A 1 77 ? -16.154 12.997 17.977 1.00 83.50 77 ILE A C 1
ATOM 600 O O . ILE A 1 77 ? -16.841 13.641 17.184 1.00 83.50 77 ILE A O 1
ATOM 604 N N . ALA A 1 78 ? -14.832 12.870 17.837 1.00 83.00 78 ALA A N 1
ATOM 605 C CA . ALA A 1 78 ? -14.098 13.479 16.728 1.00 83.00 78 ALA A CA 1
ATOM 606 C C . ALA A 1 78 ? -14.576 12.948 15.365 1.00 83.00 78 ALA A C 1
ATOM 608 O O . ALA A 1 78 ? -14.735 13.723 14.423 1.00 83.00 78 ALA A O 1
ATOM 609 N N . SER A 1 79 ? -14.876 11.647 15.277 1.00 82.19 79 SER A N 1
ATOM 610 C CA . SER A 1 79 ? -15.414 11.023 14.060 1.00 82.19 79 SER A CA 1
ATOM 611 C C . SER A 1 79 ? -16.759 11.633 13.660 1.00 82.19 79 SER A C 1
ATOM 613 O O . SER A 1 79 ? -16.961 11.975 12.498 1.00 82.19 79 SER A O 1
ATOM 615 N N . GLN A 1 80 ? -17.661 11.838 14.624 1.00 80.12 80 GLN A N 1
ATOM 616 C CA . GLN A 1 80 ? -18.959 12.452 14.352 1.00 80.12 80 GLN A CA 1
ATOM 617 C C . GLN A 1 80 ? -18.832 13.919 13.919 1.00 80.12 80 GLN A C 1
ATOM 619 O O . GLN A 1 80 ? -19.559 14.364 13.030 1.00 80.12 80 GLN A O 1
ATOM 624 N N . ILE A 1 81 ? -17.905 14.670 14.521 1.00 84.75 81 ILE A N 1
ATOM 625 C CA . ILE A 1 81 ? -17.622 16.057 14.125 1.00 84.75 81 ILE A CA 1
ATOM 626 C C . ILE A 1 81 ? -17.110 16.104 12.682 1.00 84.75 81 ILE A C 1
ATOM 628 O O . ILE A 1 81 ? -17.584 16.930 11.906 1.00 84.75 81 ILE A O 1
ATOM 632 N N . ALA A 1 82 ? -16.191 15.206 12.310 1.00 82.44 82 ALA A N 1
ATOM 633 C CA . ALA A 1 82 ? -15.653 15.133 10.955 1.00 82.44 82 ALA A CA 1
ATOM 634 C C . ALA A 1 82 ? -16.744 14.840 9.912 1.00 82.44 82 ALA A C 1
ATOM 636 O O . ALA A 1 82 ? -16.803 15.528 8.897 1.00 82.44 82 ALA A O 1
ATOM 637 N N . ILE A 1 83 ? -17.647 13.889 10.185 1.00 83.06 83 ILE A N 1
ATOM 638 C CA . ILE A 1 83 ? -18.792 13.592 9.305 1.00 83.06 83 ILE A CA 1
ATOM 639 C C . ILE A 1 83 ? -19.647 14.849 9.107 1.00 83.06 83 ILE A C 1
ATOM 641 O O . ILE A 1 83 ? -19.892 15.269 7.980 1.00 83.06 83 ILE A O 1
ATOM 645 N N . ASN A 1 84 ? -20.029 15.508 10.203 1.00 82.00 84 ASN A N 1
ATOM 646 C CA . ASN A 1 84 ? -20.897 16.685 10.151 1.00 82.00 84 ASN A CA 1
ATOM 647 C C . ASN A 1 84 ? -20.258 17.900 9.456 1.00 82.00 84 ASN A C 1
ATOM 649 O O . ASN A 1 84 ? -20.981 18.806 9.059 1.00 82.00 84 ASN A O 1
ATOM 653 N N . GLN A 1 85 ? -18.928 17.974 9.369 1.00 80.94 85 GLN A N 1
ATOM 654 C CA . GLN A 1 85 ? -18.222 19.098 8.742 1.00 80.94 85 GLN A CA 1
ATOM 655 C C . GLN A 1 85 ? -17.808 18.828 7.292 1.00 80.94 85 GLN A C 1
ATOM 657 O O . GLN A 1 85 ? -17.619 19.782 6.541 1.00 80.94 85 GLN A O 1
ATOM 662 N N . CYS A 1 86 ? -17.649 17.562 6.899 1.00 74.50 86 CYS A N 1
ATOM 663 C CA . CYS A 1 86 ? -17.174 17.183 5.567 1.00 74.50 86 CYS A CA 1
ATOM 664 C C . CYS A 1 86 ? -18.285 16.670 4.639 1.00 74.50 86 CYS A C 1
ATOM 666 O O . CYS A 1 86 ? -18.113 16.728 3.424 1.00 74.50 86 CYS A O 1
ATOM 668 N N . GLU A 1 87 ? -19.391 16.157 5.186 1.00 67.19 87 GLU A N 1
ATOM 669 C CA . GLU A 1 87 ? -20.505 15.571 4.420 1.00 67.19 87 GLU A CA 1
ATOM 670 C C . GLU A 1 87 ? -21.822 16.365 4.549 1.00 67.19 87 GLU A C 1
ATOM 672 O O . GLU A 1 87 ? -22.870 15.882 4.116 1.00 67.19 87 GLU A O 1
ATOM 677 N N . ALA A 1 88 ? -21.779 17.566 5.142 1.00 51.91 88 ALA A N 1
ATOM 678 C CA . ALA A 1 88 ? -22.919 18.486 5.248 1.00 51.91 88 ALA A CA 1
ATOM 679 C C . ALA A 1 88 ? -23.042 19.439 4.050 1.00 51.91 88 ALA A C 1
ATOM 681 O O . ALA A 1 88 ? -21.996 19.894 3.532 1.00 51.91 88 ALA A O 1
#

Organism: Acinetobacter baumannii (NCBI:txid470)

pLDDT: mean 87.44, std 6.61, range [51.91, 97.06]

Radius of gyration: 15.94 Å; chains: 1; bounding box: 41×29×35 Å